Pro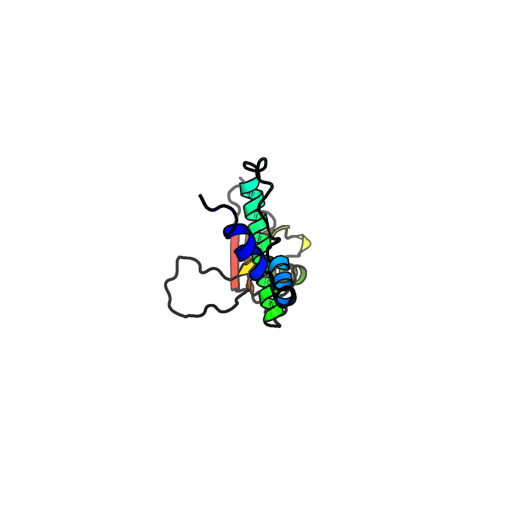tein AF-K9D399-F1 (afdb_monomer_lite)

Foldseek 3Di:
DDPPVVVVVVVVVVDVPCPVPVVVVVVPPPPDDDDDDPPPPVCVVVVVVVVQVVQQVVLVVVCVVVVFDFDDPVLLLVLVCVVVVHDSVQKDWPDWGKHFPDPPPPDPDDDDDPDRFIWIWTWIDGDQKIKTWIAGGRPRDTPDIDIDGNPVPD

Sequence (154 aa):
MEMNDVKAKLANVFGAAHLKKIAAVAALCATVTAGGAYMHMQQAEAHNAAKAQARAEAVRAEASQRGVVLIDETQVRAIAAETIGKSESELSYWEIKLKSRDRDKHRSDRTQDGAFNPVYKVECHAGNMEYELRIDAVTGQVLSSKSEVDDDVF

pLDDT: mean 71.71, std 19.59, range [34.38, 94.12]

Structure (mmCIF, N/CA/C/O backbone):
data_AF-K9D399-F1
#
_entry.id   AF-K9D399-F1
#
loop_
_atom_site.group_PDB
_atom_site.id
_atom_site.type_symbol
_atom_site.label_atom_id
_atom_site.label_alt_id
_atom_site.label_comp_id
_atom_site.label_asym_id
_atom_site.label_entity_id
_atom_site.label_seq_id
_atom_site.pdbx_PDB_ins_code
_atom_site.Cartn_x
_atom_site.Cartn_y
_atom_site.Cartn_z
_atom_site.occupancy
_atom_site.B_iso_or_equiv
_atom_site.auth_seq_id
_atom_site.auth_comp_id
_atom_site.auth_asym_id
_atom_site.auth_atom_id
_atom_site.pdbx_PDB_model_num
ATOM 1 N N . MET A 1 1 ? 63.109 17.490 -24.074 1.00 46.94 1 MET A N 1
ATOM 2 C CA . MET A 1 1 ? 62.974 16.186 -24.748 1.00 46.94 1 MET A CA 1
ATOM 3 C C . MET A 1 1 ? 61.486 15.956 -24.970 1.00 46.94 1 MET A C 1
ATOM 5 O O . MET A 1 1 ? 60.741 16.034 -24.007 1.00 46.94 1 MET A O 1
ATOM 9 N N . GLU A 1 2 ? 61.092 15.855 -26.240 1.00 54.31 2 GLU A N 1
ATOM 10 C CA . GLU A 1 2 ? 59.813 15.351 -26.778 1.00 54.31 2 GLU A CA 1
ATOM 11 C C . GLU A 1 2 ? 58.484 15.846 -26.180 1.00 54.31 2 GLU A C 1
ATOM 13 O O . GLU A 1 2 ? 57.832 15.172 -25.391 1.00 54.31 2 GLU A O 1
ATOM 18 N N . MET A 1 3 ? 58.020 17.006 -26.662 1.00 44.91 3 MET A N 1
ATOM 19 C CA . MET A 1 3 ? 56.669 17.528 -26.388 1.00 44.91 3 MET A CA 1
ATOM 20 C C . MET A 1 3 ? 55.847 17.792 -27.667 1.00 44.91 3 MET A C 1
ATOM 22 O O . MET A 1 3 ? 54.775 18.392 -27.598 1.00 44.91 3 MET A O 1
ATOM 26 N N . ASN A 1 4 ? 56.329 17.322 -28.829 1.00 50.78 4 ASN A N 1
ATOM 27 C CA . ASN A 1 4 ? 55.670 17.520 -30.128 1.00 50.78 4 ASN A CA 1
ATOM 28 C C . ASN A 1 4 ? 54.973 16.262 -30.688 1.00 50.78 4 ASN A C 1
ATOM 30 O O . ASN A 1 4 ? 54.026 16.413 -31.454 1.00 50.78 4 ASN A O 1
ATOM 34 N N . ASP A 1 5 ? 55.323 15.049 -30.247 1.00 55.47 5 ASP A N 1
AT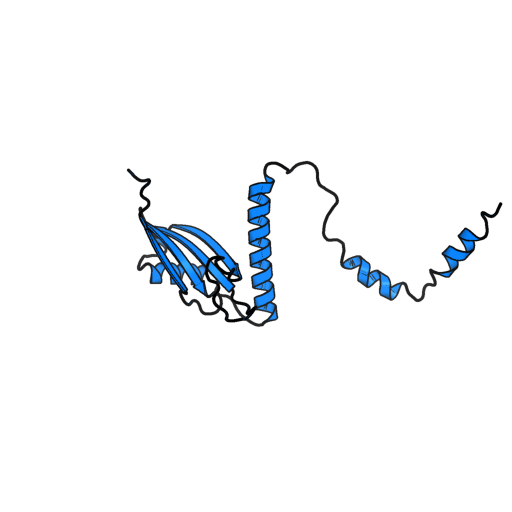OM 35 C CA . ASP A 1 5 ? 54.690 13.810 -30.740 1.00 55.47 5 ASP A CA 1
ATOM 36 C C . ASP A 1 5 ? 53.363 13.455 -30.042 1.00 55.47 5 ASP A C 1
ATOM 38 O O . ASP A 1 5 ? 52.478 12.819 -30.621 1.00 55.47 5 ASP A O 1
ATOM 42 N N . VAL A 1 6 ? 53.155 13.922 -28.806 1.00 55.66 6 VAL A N 1
ATOM 43 C CA . VAL A 1 6 ? 51.938 13.602 -28.032 1.00 55.66 6 VAL A CA 1
ATOM 44 C C . VAL A 1 6 ? 50.709 14.345 -28.572 1.00 55.66 6 VAL A C 1
ATOM 46 O O . VAL A 1 6 ? 49.611 13.787 -28.614 1.00 55.66 6 VAL A O 1
ATOM 49 N N . LYS A 1 7 ? 50.882 15.583 -29.060 1.00 46.84 7 LYS A N 1
ATOM 50 C CA . LYS A 1 7 ? 49.784 16.359 -29.664 1.00 46.84 7 LYS A CA 1
ATOM 51 C C . LYS A 1 7 ? 49.319 15.767 -30.998 1.00 46.84 7 LYS A C 1
ATOM 53 O O . LYS A 1 7 ? 48.128 15.817 -31.294 1.00 46.84 7 LYS A O 1
ATOM 58 N N . ALA A 1 8 ? 50.225 15.154 -31.763 1.00 51.72 8 ALA A N 1
ATOM 59 C CA . ALA A 1 8 ? 49.897 14.536 -33.046 1.00 51.72 8 ALA A CA 1
ATOM 60 C C . ALA A 1 8 ? 49.128 13.210 -32.886 1.00 51.72 8 ALA A C 1
ATOM 62 O O . ALA A 1 8 ? 48.211 12.934 -33.660 1.00 51.72 8 ALA A O 1
ATOM 63 N N . LYS A 1 9 ? 49.424 12.412 -31.847 1.00 47.56 9 LYS A N 1
ATOM 64 C CA . LYS A 1 9 ? 48.718 11.138 -31.607 1.00 47.56 9 LYS A CA 1
ATOM 65 C C . LYS A 1 9 ? 47.295 11.291 -31.068 1.00 47.56 9 LYS A C 1
ATOM 67 O O . LYS A 1 9 ? 46.463 10.432 -31.344 1.00 47.56 9 LYS A O 1
ATOM 72 N N . LEU A 1 10 ? 46.983 12.378 -30.360 1.00 46.75 10 LEU A N 1
ATOM 73 C CA . LEU A 1 10 ? 45.620 12.627 -29.870 1.00 46.75 10 LEU A CA 1
ATOM 74 C C . LEU A 1 10 ? 44.675 13.144 -30.965 1.00 46.75 10 LEU A C 1
ATOM 76 O O . LEU A 1 10 ? 43.484 12.847 -30.926 1.00 46.75 10 LEU A O 1
ATOM 80 N N . ALA A 1 11 ? 45.190 13.846 -31.979 1.00 49.50 11 ALA A N 1
ATOM 81 C CA . ALA A 1 11 ? 44.375 14.339 -33.091 1.00 49.50 11 ALA A CA 1
ATOM 82 C C . ALA A 1 11 ? 43.896 13.221 -34.041 1.00 49.50 11 ALA A C 1
ATOM 84 O O . ALA A 1 11 ? 42.865 13.371 -34.691 1.00 49.50 11 ALA A O 1
ATOM 85 N N . ASN A 1 12 ? 44.596 12.080 -34.091 1.00 49.31 12 ASN A N 1
ATOM 86 C CA . ASN A 1 12 ? 44.307 11.001 -35.045 1.00 49.31 12 ASN A CA 1
ATOM 87 C C . ASN A 1 12 ? 43.301 9.940 -34.543 1.00 49.31 12 ASN A C 1
ATOM 89 O O . ASN A 1 12 ? 42.952 9.026 -35.284 1.00 49.31 12 ASN A O 1
ATOM 93 N N . VAL A 1 13 ? 42.820 10.041 -33.297 1.00 48.97 13 VAL A N 1
ATOM 94 C CA . VAL A 1 13 ? 41.780 9.141 -32.746 1.00 48.97 13 VAL A CA 1
ATOM 95 C C . VAL A 1 13 ? 40.377 9.764 -32.833 1.00 48.97 13 VAL A C 1
ATOM 97 O O . VAL A 1 13 ? 39.377 9.050 -32.813 1.00 48.97 13 VAL A O 1
ATOM 100 N N . PHE A 1 14 ? 40.273 11.080 -33.043 1.00 43.50 14 PHE A N 1
ATOM 101 C CA . PHE A 1 14 ? 38.999 11.794 -33.200 1.00 43.50 14 PHE A CA 1
ATOM 102 C C . PHE A 1 14 ? 38.586 11.964 -34.671 1.00 43.50 14 PHE A C 1
ATOM 104 O O . PHE A 1 14 ? 38.094 13.012 -35.088 1.00 43.50 14 PHE A O 1
ATOM 111 N N . GLY A 1 15 ? 38.760 10.910 -35.472 1.00 46.84 15 GLY A N 1
ATOM 112 C CA . GLY A 1 15 ? 38.202 10.847 -36.820 1.00 46.84 15 GLY A CA 1
ATOM 113 C C . GLY A 1 15 ? 36.675 10.970 -36.779 1.00 46.84 15 GLY A C 1
ATOM 114 O O . GLY A 1 15 ? 35.991 10.178 -36.125 1.00 46.84 15 GLY A O 1
ATOM 115 N N . ALA A 1 16 ? 36.136 11.952 -37.506 1.00 49.56 16 ALA A N 1
ATOM 116 C CA . ALA A 1 16 ? 34.729 12.372 -37.539 1.00 49.56 16 ALA A CA 1
ATOM 117 C C . ALA A 1 16 ? 33.703 11.299 -37.993 1.00 49.56 16 ALA A C 1
ATOM 119 O O . ALA A 1 16 ? 32.530 11.606 -38.199 1.00 49.56 16 ALA A O 1
ATOM 120 N N . ALA A 1 17 ? 34.107 10.033 -38.124 1.00 54.03 17 ALA A N 1
ATOM 121 C CA . ALA A 1 17 ? 33.248 8.917 -38.510 1.00 54.03 17 ALA A CA 1
ATOM 122 C C . ALA A 1 17 ? 32.623 8.158 -37.318 1.00 54.03 17 ALA A C 1
ATOM 124 O O . ALA A 1 17 ? 31.618 7.474 -37.504 1.00 54.03 17 ALA A O 1
ATOM 125 N N . HIS A 1 18 ? 33.141 8.303 -36.088 1.00 49.94 18 HIS A N 1
ATOM 126 C CA . HIS A 1 18 ? 32.594 7.605 -34.906 1.00 49.94 18 HIS A CA 1
ATOM 127 C C . HIS A 1 18 ? 31.749 8.480 -33.962 1.00 49.94 18 HIS A C 1
ATOM 129 O O . HIS A 1 18 ? 31.112 7.956 -33.046 1.00 49.94 18 HIS A O 1
ATOM 135 N N . LEU A 1 19 ? 31.636 9.788 -34.227 1.00 44.97 19 LEU A N 1
ATOM 136 C CA . LEU A 1 19 ? 30.890 10.727 -33.376 1.00 44.97 19 LEU A CA 1
ATOM 137 C C . LEU A 1 19 ? 29.377 10.436 -33.309 1.00 44.97 19 LEU A C 1
ATOM 139 O O . LEU A 1 19 ? 28.730 10.761 -32.316 1.00 44.97 19 LEU A O 1
ATOM 143 N N . LYS A 1 20 ? 28.804 9.761 -34.318 1.00 43.09 20 LYS A N 1
ATOM 144 C CA . LYS A 1 20 ? 27.373 9.401 -34.324 1.00 43.09 20 LYS A CA 1
ATOM 145 C C . LYS A 1 20 ? 27.016 8.303 -33.316 1.00 43.09 20 LYS A C 1
ATOM 147 O O . LYS A 1 20 ? 25.854 8.199 -32.944 1.00 43.09 20 LYS A O 1
ATOM 152 N N . LYS A 1 21 ? 27.984 7.495 -32.859 1.00 45.22 21 LYS A N 1
ATOM 153 C CA . LYS A 1 21 ? 27.726 6.402 -31.900 1.00 45.22 21 LYS A CA 1
ATOM 154 C C . LYS A 1 21 ? 28.013 6.776 -30.441 1.00 45.22 21 LYS A C 1
ATOM 156 O O . LYS A 1 21 ? 27.518 6.096 -29.554 1.00 45.22 21 LYS A O 1
ATOM 161 N N . ILE A 1 22 ? 28.753 7.858 -30.178 1.00 45.72 22 ILE A N 1
ATOM 162 C CA . ILE A 1 22 ? 29.126 8.267 -28.807 1.00 45.72 22 ILE A CA 1
ATOM 163 C C . ILE A 1 22 ? 28.142 9.306 -28.236 1.00 45.72 22 ILE A C 1
ATOM 165 O O . ILE A 1 22 ? 27.899 9.328 -27.032 1.00 45.72 22 ILE A O 1
ATOM 169 N N . ALA A 1 23 ? 27.466 10.085 -29.090 1.00 42.00 23 ALA A N 1
ATOM 170 C CA . ALA A 1 23 ? 26.388 10.980 -28.654 1.00 42.00 23 ALA A CA 1
ATOM 171 C C . ALA A 1 23 ? 25.163 10.229 -28.085 1.00 42.00 23 ALA A C 1
ATOM 173 O O . ALA A 1 23 ? 24.446 10.773 -27.252 1.00 42.00 23 ALA A O 1
ATOM 174 N N . ALA A 1 24 ? 24.953 8.964 -28.469 1.00 43.78 24 ALA A N 1
ATOM 175 C CA . ALA A 1 24 ? 23.865 8.142 -27.936 1.00 43.78 24 ALA A CA 1
ATOM 176 C C . ALA A 1 24 ? 24.144 7.587 -26.522 1.00 43.78 24 ALA A C 1
ATOM 178 O O . ALA A 1 24 ? 23.210 7.187 -25.836 1.00 43.78 24 ALA A O 1
ATOM 179 N N . VAL A 1 25 ? 25.404 7.578 -26.065 1.00 44.44 25 VAL A N 1
ATOM 180 C CA . VAL A 1 25 ? 25.781 7.032 -24.745 1.00 44.44 25 VAL A CA 1
ATOM 181 C C . VAL A 1 25 ? 25.871 8.131 -23.678 1.00 44.44 25 VAL A C 1
ATOM 183 O O . VAL A 1 25 ? 25.585 7.881 -22.512 1.00 44.44 25 VAL A O 1
ATOM 186 N N . ALA A 1 26 ? 26.168 9.377 -24.061 1.00 46.00 26 ALA A N 1
ATOM 187 C CA . ALA A 1 26 ? 26.228 10.504 -23.122 1.00 46.00 26 ALA A CA 1
ATOM 188 C C . ALA A 1 26 ? 24.846 11.010 -22.652 1.00 46.00 26 ALA A C 1
ATOM 190 O O . ALA A 1 26 ? 24.761 11.686 -21.631 1.00 46.00 26 ALA A O 1
ATOM 191 N N . ALA A 1 27 ? 23.759 10.652 -23.344 1.00 45.03 27 ALA A N 1
ATOM 192 C CA . ALA A 1 27 ? 22.395 11.002 -22.936 1.00 45.03 27 ALA A CA 1
ATOM 193 C C . ALA A 1 27 ? 21.823 10.095 -21.824 1.00 45.03 27 ALA A C 1
ATOM 195 O O . ALA A 1 27 ? 20.746 10.379 -21.309 1.00 45.03 27 ALA A O 1
ATOM 196 N N . LEU A 1 28 ? 22.528 9.024 -21.434 1.00 47.12 28 LEU A N 1
ATOM 197 C CA . LEU A 1 28 ? 22.043 8.040 -20.455 1.00 47.12 28 LEU A CA 1
ATOM 198 C C . LEU A 1 28 ? 22.684 8.149 -19.058 1.00 47.12 28 LEU A C 1
ATOM 200 O O . LEU A 1 28 ? 22.274 7.426 -18.158 1.00 47.12 28 LEU A O 1
ATOM 204 N N . CYS A 1 29 ? 23.618 9.082 -18.832 1.00 43.22 29 CYS A N 1
ATOM 205 C CA . CYS A 1 29 ? 24.288 9.273 -17.533 1.00 43.22 29 CYS A CA 1
ATOM 206 C C . CYS A 1 29 ? 24.166 10.707 -16.986 1.00 43.22 29 CYS A C 1
ATOM 208 O O . CYS A 1 29 ? 25.089 11.217 -16.359 1.00 43.22 29 CYS A O 1
ATOM 210 N N . ALA A 1 30 ? 23.028 11.368 -17.209 1.00 41.56 30 ALA A N 1
ATOM 211 C CA . ALA A 1 30 ? 22.651 12.591 -16.490 1.00 41.56 30 ALA A CA 1
ATOM 212 C C . ALA A 1 30 ? 21.686 12.295 -15.327 1.00 41.56 30 ALA A C 1
ATOM 214 O O . ALA A 1 30 ? 20.853 13.121 -14.963 1.00 41.56 30 ALA A O 1
ATOM 215 N N . THR A 1 31 ? 21.796 11.110 -14.726 1.00 48.88 31 THR A N 1
ATOM 216 C CA . THR A 1 31 ? 21.241 10.838 -13.403 1.00 48.88 31 THR A CA 1
ATOM 217 C C . THR A 1 31 ? 22.341 11.000 -12.357 1.00 48.88 31 THR A C 1
ATOM 219 O O . THR A 1 31 ? 23.175 10.117 -12.186 1.00 48.88 31 THR A O 1
ATOM 222 N N . VAL A 1 32 ? 22.228 12.102 -11.609 1.00 57.66 32 VAL A N 1
ATOM 223 C CA . VAL A 1 32 ? 22.654 12.259 -10.208 1.00 57.66 32 VAL A CA 1
ATOM 224 C C . VAL A 1 32 ? 24.152 12.526 -9.967 1.00 57.66 32 VAL A C 1
ATOM 226 O O . VAL A 1 32 ? 25.036 11.961 -10.598 1.00 57.66 32 VAL A O 1
ATOM 229 N N . THR A 1 33 ? 24.408 13.328 -8.924 1.00 49.50 33 THR A N 1
ATOM 230 C CA . THR A 1 33 ? 25.669 13.484 -8.161 1.00 49.50 33 THR A CA 1
ATOM 231 C C . THR A 1 33 ? 26.537 14.724 -8.430 1.00 49.50 33 THR A C 1
ATOM 233 O O . THR A 1 33 ? 27.738 14.616 -8.641 1.00 49.50 33 THR A O 1
ATOM 236 N N . ALA A 1 34 ? 25.973 15.928 -8.297 1.00 44.88 34 ALA A N 1
ATOM 237 C CA . ALA A 1 34 ? 26.747 17.097 -7.847 1.00 44.88 34 ALA A CA 1
ATOM 238 C C . ALA A 1 34 ? 25.824 18.132 -7.178 1.00 44.88 34 ALA A C 1
ATOM 240 O O . ALA A 1 34 ? 25.355 19.073 -7.806 1.00 44.88 34 ALA A O 1
ATOM 241 N N . GLY A 1 35 ? 25.519 17.921 -5.898 1.00 34.38 35 GLY A N 1
ATOM 242 C CA . GLY A 1 35 ? 24.697 18.838 -5.099 1.00 34.38 35 GLY A CA 1
ATOM 243 C C . GLY A 1 35 ? 24.470 18.347 -3.668 1.00 34.38 35 GLY A C 1
ATOM 244 O O . GLY A 1 35 ? 23.379 18.489 -3.131 1.00 34.38 35 GLY A O 1
ATOM 245 N N . GLY A 1 36 ? 25.462 17.683 -3.069 1.00 42.03 36 GLY A N 1
ATOM 246 C CA . GLY A 1 36 ? 25.408 17.232 -1.679 1.00 42.03 36 GLY A CA 1
ATOM 247 C C . GLY A 1 36 ? 26.078 18.248 -0.760 1.00 42.03 36 GLY A C 1
ATOM 248 O O . GLY A 1 36 ? 27.287 18.417 -0.860 1.00 42.03 36 GLY A O 1
ATOM 249 N N . ALA A 1 37 ? 25.310 18.897 0.125 1.00 45.75 37 ALA A N 1
ATOM 250 C CA . ALA A 1 37 ? 25.854 19.520 1.342 1.00 45.75 37 ALA A CA 1
ATOM 251 C C . ALA A 1 37 ? 24.831 19.862 2.450 1.00 45.75 37 ALA A C 1
ATOM 253 O O . ALA A 1 37 ? 25.276 20.175 3.547 1.00 45.75 37 ALA A O 1
ATOM 254 N N . TYR A 1 38 ? 23.502 19.811 2.250 1.00 44.25 38 TYR A N 1
ATOM 255 C CA . TYR A 1 38 ? 22.584 20.371 3.268 1.00 44.25 38 TYR A CA 1
ATOM 256 C C . TYR A 1 38 ? 21.320 19.576 3.593 1.00 44.25 38 TYR A C 1
ATOM 258 O O . TYR A 1 38 ? 20.281 20.159 3.864 1.00 44.25 38 TYR A O 1
ATOM 266 N N . MET A 1 39 ? 21.363 18.245 3.584 1.00 45.28 39 MET A N 1
ATOM 267 C CA . MET A 1 39 ? 20.163 17.473 3.943 1.00 45.28 39 MET A CA 1
ATOM 268 C C . MET A 1 39 ? 20.442 16.317 4.904 1.00 45.28 39 MET A C 1
ATOM 270 O O . MET A 1 39 ? 19.619 15.430 5.032 1.00 45.28 39 MET A O 1
ATOM 274 N N . HIS A 1 40 ? 21.560 16.298 5.631 1.00 53.84 40 HIS A N 1
ATOM 275 C CA . HIS A 1 40 ? 21.993 15.081 6.335 1.00 53.84 40 HIS A CA 1
ATOM 276 C C . HIS A 1 40 ? 21.211 14.718 7.622 1.00 53.84 40 HIS A C 1
ATOM 278 O O . HIS A 1 40 ? 21.492 13.683 8.221 1.00 53.84 40 HIS A O 1
ATOM 284 N N . MET A 1 41 ? 20.210 15.508 8.035 1.00 46.41 41 M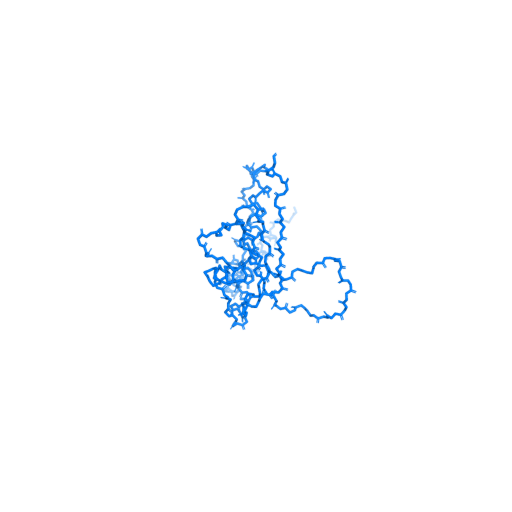ET A N 1
ATOM 285 C CA . MET A 1 41 ? 19.425 15.244 9.258 1.00 46.41 41 MET A CA 1
ATOM 286 C C . MET A 1 41 ? 17.906 15.121 9.025 1.00 46.41 41 MET A C 1
ATOM 288 O O . MET A 1 41 ? 17.215 14.548 9.856 1.00 46.41 41 MET A O 1
ATOM 292 N N . GLN A 1 42 ? 17.399 15.547 7.859 1.00 50.75 42 GLN A N 1
ATOM 293 C CA . GLN A 1 42 ? 16.008 15.308 7.416 1.00 50.75 42 GLN A CA 1
ATOM 294 C C . GLN A 1 42 ? 15.908 14.136 6.415 1.00 50.75 42 GLN A C 1
ATOM 296 O O . GLN A 1 42 ? 14.832 13.647 6.075 1.00 50.75 42 GLN A O 1
ATOM 301 N N . GLN A 1 43 ? 17.070 13.656 5.962 1.00 52.41 43 GLN A N 1
ATOM 302 C CA . GLN A 1 43 ? 17.238 12.595 4.981 1.00 52.41 43 GLN A CA 1
ATOM 303 C C . GLN A 1 43 ? 16.881 11.200 5.479 1.00 52.41 43 GLN A C 1
ATOM 305 O O . GLN A 1 43 ? 16.610 10.354 4.648 1.00 52.41 43 GLN A O 1
ATOM 310 N N . ALA A 1 44 ? 16.854 10.910 6.779 1.00 52.66 44 ALA A N 1
ATOM 311 C CA . ALA A 1 44 ? 16.476 9.564 7.222 1.00 52.66 44 ALA A CA 1
ATOM 312 C C . ALA A 1 44 ? 15.016 9.246 6.848 1.00 52.66 44 ALA A C 1
ATOM 314 O O . ALA A 1 44 ? 14.735 8.201 6.267 1.00 52.66 44 ALA A O 1
ATOM 315 N N . GLU A 1 45 ? 14.102 10.183 7.095 1.00 53.88 45 GLU A N 1
ATOM 316 C CA . GLU A 1 45 ? 12.688 10.030 6.754 1.00 53.88 45 GLU A CA 1
ATOM 317 C C . GLU A 1 45 ? 12.437 10.278 5.264 1.00 53.88 45 GLU A C 1
ATOM 319 O O . GLU A 1 45 ? 11.814 9.452 4.599 1.00 53.88 45 GLU A O 1
ATOM 324 N N . ALA A 1 46 ? 13.022 11.345 4.702 1.00 57.56 46 ALA A N 1
ATOM 325 C CA . ALA A 1 46 ? 12.875 11.661 3.284 1.00 57.56 46 ALA A CA 1
ATOM 326 C C . ALA A 1 46 ? 13.517 10.604 2.366 1.00 57.56 46 ALA A C 1
ATOM 328 O O . ALA A 1 46 ? 12.940 10.280 1.334 1.00 57.56 46 ALA A O 1
ATOM 329 N N . HIS A 1 47 ? 14.657 10.000 2.730 1.00 55.12 47 HIS A N 1
ATOM 330 C CA . HIS A 1 47 ? 15.225 8.877 1.968 1.00 55.12 47 HIS A CA 1
ATOM 331 C C . HIS A 1 47 ? 14.397 7.616 2.130 1.00 55.12 47 HIS A C 1
ATOM 333 O O . HIS A 1 47 ? 14.272 6.868 1.167 1.00 55.12 47 HIS A O 1
ATOM 339 N N . ASN A 1 48 ? 13.830 7.352 3.309 1.00 62.19 48 ASN A N 1
ATOM 340 C CA . ASN A 1 48 ? 12.960 6.193 3.491 1.00 62.19 48 ASN A CA 1
ATOM 341 C C . ASN A 1 48 ? 11.675 6.335 2.664 1.00 62.19 48 ASN A C 1
ATOM 343 O O . ASN A 1 48 ? 11.294 5.388 1.973 1.00 62.19 48 ASN A O 1
ATOM 347 N N . ALA A 1 49 ? 11.060 7.520 2.665 1.00 66.75 49 ALA A N 1
ATOM 348 C CA . ALA A 1 49 ? 9.900 7.844 1.843 1.00 66.75 49 ALA A CA 1
ATOM 349 C C . ALA A 1 49 ? 10.236 7.808 0.343 1.00 66.75 49 ALA A C 1
ATOM 351 O O . ALA A 1 49 ? 9.568 7.101 -0.409 1.00 66.75 49 ALA A O 1
ATOM 352 N N . ALA A 1 50 ? 11.320 8.460 -0.089 1.00 72.12 50 ALA A N 1
ATOM 353 C CA . ALA A 1 50 ? 11.764 8.449 -1.485 1.00 72.12 50 ALA A CA 1
ATOM 354 C C . ALA A 1 50 ? 12.137 7.037 -1.962 1.00 72.12 50 ALA A C 1
ATOM 356 O O . ALA A 1 50 ? 11.818 6.643 -3.079 1.00 72.12 50 ALA A O 1
ATOM 357 N N . LYS A 1 51 ? 12.758 6.220 -1.106 1.00 73.06 51 LYS A N 1
ATOM 358 C CA . LYS A 1 51 ? 13.063 4.814 -1.403 1.00 73.06 51 LYS A CA 1
ATOM 359 C C . LYS A 1 51 ? 11.800 3.964 -1.496 1.00 73.06 51 LYS A C 1
ATOM 361 O O . LYS A 1 51 ? 11.746 3.061 -2.329 1.00 73.06 51 LYS A O 1
ATOM 366 N N . ALA A 1 52 ? 10.799 4.212 -0.652 1.00 73.06 52 ALA A N 1
ATOM 367 C CA . ALA A 1 52 ? 9.509 3.535 -0.738 1.00 73.06 52 ALA A CA 1
ATOM 368 C C . ALA A 1 52 ? 8.774 3.907 -2.035 1.00 73.06 52 ALA A C 1
ATOM 370 O O . ALA A 1 52 ? 8.270 3.013 -2.712 1.00 73.06 52 ALA A O 1
ATOM 371 N N . GLN A 1 53 ? 8.792 5.187 -2.414 1.00 75.75 53 GLN A N 1
ATOM 372 C CA . GLN A 1 53 ? 8.242 5.674 -3.681 1.00 75.75 53 GLN A CA 1
ATOM 373 C C . GLN A 1 53 ? 8.956 5.042 -4.878 1.00 75.75 53 GLN A C 1
ATOM 375 O O . GLN A 1 53 ? 8.305 4.379 -5.678 1.00 75.75 53 GLN A O 1
ATOM 380 N N . ALA A 1 54 ? 10.288 5.109 -4.926 1.00 80.31 54 ALA A N 1
ATOM 381 C CA . ALA A 1 54 ? 11.078 4.524 -6.008 1.00 80.31 54 ALA A CA 1
ATOM 382 C C . ALA A 1 54 ? 10.843 3.010 -6.159 1.00 80.31 54 ALA A C 1
ATOM 384 O O . ALA A 1 54 ? 10.800 2.486 -7.271 1.00 80.31 54 ALA A O 1
ATOM 385 N N . ARG A 1 55 ? 10.652 2.284 -5.048 1.00 79.12 55 ARG A N 1
ATOM 386 C CA . ARG A 1 55 ? 10.280 0.860 -5.085 1.00 79.12 55 ARG A CA 1
ATOM 387 C C . ARG A 1 55 ? 8.881 0.647 -5.653 1.00 79.12 55 ARG A C 1
ATOM 389 O O . ARG A 1 55 ? 8.714 -0.228 -6.495 1.00 79.12 55 ARG A O 1
ATOM 396 N N . ALA A 1 56 ? 7.894 1.422 -5.213 1.00 80.38 56 ALA A N 1
ATOM 397 C CA . ALA A 1 56 ? 6.532 1.326 -5.733 1.00 80.38 56 ALA A CA 1
ATOM 398 C C . ALA A 1 56 ? 6.476 1.661 -7.234 1.00 80.38 56 ALA A C 1
ATOM 400 O O . ALA A 1 56 ? 5.789 0.981 -7.995 1.00 80.38 56 ALA A O 1
ATOM 401 N N . GLU A 1 57 ? 7.234 2.662 -7.680 1.00 85.38 57 GLU A N 1
ATOM 402 C CA . GLU A 1 57 ? 7.371 3.015 -9.095 1.00 85.38 57 GLU A CA 1
ATOM 403 C C . GLU A 1 57 ? 8.044 1.904 -9.900 1.00 85.38 57 GLU A C 1
ATOM 405 O O . GLU A 1 57 ? 7.547 1.551 -10.966 1.00 85.38 57 GLU A O 1
ATOM 410 N N . ALA A 1 58 ? 9.108 1.286 -9.379 1.00 84.62 58 ALA A N 1
ATOM 411 C CA . ALA A 1 58 ? 9.740 0.136 -10.025 1.00 84.62 58 ALA A CA 1
ATOM 412 C C . ALA A 1 58 ? 8.764 -1.042 -10.182 1.00 84.62 58 ALA A C 1
ATOM 414 O O . ALA A 1 58 ? 8.705 -1.651 -11.248 1.00 84.62 58 ALA A O 1
ATOM 415 N N . VAL A 1 59 ? 7.943 -1.319 -9.162 1.00 84.88 59 VAL A N 1
ATOM 416 C CA . VAL A 1 59 ? 6.892 -2.348 -9.228 1.00 84.88 59 VAL A CA 1
ATOM 417 C C . VAL A 1 59 ? 5.856 -2.012 -10.301 1.00 84.88 59 VAL A C 1
ATOM 419 O O . VAL A 1 59 ? 5.506 -2.872 -11.104 1.00 84.88 59 VAL A O 1
ATOM 422 N N . ARG A 1 60 ? 5.386 -0.762 -10.364 1.00 84.56 60 ARG A N 1
ATOM 423 C CA . ARG A 1 60 ? 4.431 -0.308 -11.393 1.00 84.56 60 ARG A CA 1
ATOM 424 C C . ARG A 1 60 ? 5.020 -0.359 -12.803 1.00 84.56 60 ARG A C 1
ATOM 426 O O . ARG A 1 60 ? 4.325 -0.743 -13.746 1.00 84.56 60 ARG A O 1
ATOM 433 N N . ALA A 1 61 ? 6.293 -0.004 -12.951 1.00 83.81 61 ALA A N 1
ATOM 434 C CA . ALA A 1 61 ? 7.010 -0.086 -14.216 1.00 83.81 61 ALA A CA 1
ATOM 435 C C . ALA A 1 61 ? 7.196 -1.545 -14.656 1.00 83.81 61 ALA A C 1
ATOM 437 O O . ALA A 1 61 ? 7.051 -1.852 -15.837 1.00 83.81 61 ALA A O 1
ATOM 438 N N . GLU A 1 62 ? 7.486 -2.457 -13.727 1.00 83.94 62 GLU A N 1
ATOM 439 C CA . GLU A 1 62 ? 7.581 -3.887 -14.017 1.00 83.94 62 GLU A CA 1
ATOM 440 C C . GLU A 1 62 ? 6.215 -4.492 -14.377 1.00 83.94 62 GLU A C 1
ATOM 442 O O . GLU A 1 62 ? 6.124 -5.236 -15.352 1.00 83.94 62 GLU A O 1
ATOM 447 N N . ALA A 1 63 ? 5.140 -4.115 -13.674 1.00 87.00 63 ALA A N 1
ATOM 448 C CA . ALA A 1 63 ? 3.775 -4.518 -14.023 1.00 87.00 63 ALA A CA 1
ATOM 449 C C . ALA A 1 63 ? 3.427 -4.101 -15.458 1.00 87.00 63 ALA A C 1
ATOM 451 O O . ALA A 1 63 ? 3.026 -4.933 -16.269 1.00 87.00 63 ALA A O 1
ATOM 452 N N . SER A 1 64 ? 3.690 -2.833 -15.792 1.00 85.69 64 SER A N 1
ATOM 453 C CA . SER A 1 64 ? 3.473 -2.281 -17.133 1.00 85.69 64 SER A CA 1
ATOM 454 C C . SER A 1 64 ? 4.277 -3.025 -18.204 1.00 85.69 64 SER A C 1
ATOM 456 O O . SER A 1 64 ? 3.736 -3.360 -19.253 1.00 85.69 64 SER A O 1
ATOM 458 N N . GLN A 1 65 ? 5.549 -3.346 -17.934 1.00 86.94 65 GLN A N 1
ATOM 459 C CA . GLN A 1 65 ? 6.393 -4.131 -18.847 1.00 86.94 65 GLN A CA 1
ATOM 460 C C . GLN A 1 65 ? 5.860 -5.550 -19.074 1.00 86.94 65 GLN A C 1
ATOM 462 O O . GLN A 1 65 ? 5.993 -6.092 -20.169 1.00 86.94 65 GLN A O 1
ATOM 467 N N . ARG A 1 66 ? 5.252 -6.149 -18.048 1.00 86.94 66 ARG A N 1
ATOM 468 C CA . ARG A 1 66 ? 4.642 -7.483 -18.108 1.00 86.94 66 ARG A CA 1
ATOM 469 C C . ARG A 1 66 ? 3.201 -7.464 -18.640 1.00 86.94 66 ARG A C 1
ATOM 471 O O . ARG A 1 66 ? 2.603 -8.529 -18.753 1.00 86.94 66 ARG A O 1
ATOM 478 N N . GLY A 1 67 ? 2.638 -6.291 -18.953 1.00 88.94 67 GLY A N 1
ATOM 479 C CA . GLY A 1 67 ? 1.240 -6.144 -19.379 1.00 88.94 67 GLY A CA 1
ATOM 480 C C . GLY A 1 67 ? 0.221 -6.427 -18.270 1.00 88.94 67 GLY A C 1
ATOM 481 O O . GLY A 1 67 ? -0.926 -6.759 -18.556 1.00 88.94 67 GLY A O 1
ATOM 482 N N . VAL A 1 68 ? 0.638 -6.328 -17.008 1.00 88.25 68 VAL A N 1
ATOM 483 C CA . VAL A 1 68 ? -0.204 -6.552 -15.833 1.00 88.25 68 VAL A CA 1
ATOM 484 C C . VAL A 1 68 ? -0.741 -5.211 -15.348 1.00 88.25 68 VAL A C 1
ATOM 486 O O . VAL A 1 68 ? 0.027 -4.295 -15.053 1.00 88.25 68 VAL A O 1
ATOM 489 N N . VAL A 1 69 ? -2.064 -5.098 -15.243 1.00 90.31 69 VAL A N 1
ATOM 490 C CA . VAL A 1 69 ? -2.720 -3.935 -14.638 1.00 90.31 69 VAL A CA 1
ATOM 491 C C . VAL A 1 69 ? -2.828 -4.178 -13.140 1.00 90.31 69 VAL A C 1
ATOM 493 O O . VAL A 1 69 ? -3.351 -5.206 -12.716 1.00 90.31 69 VAL A O 1
ATOM 496 N N . LEU A 1 70 ? -2.305 -3.247 -12.346 1.00 91.06 70 LEU A N 1
ATOM 497 C CA . LEU A 1 70 ? -2.451 -3.291 -10.896 1.00 91.06 70 LEU A CA 1
ATOM 498 C C . LEU A 1 70 ? -3.760 -2.623 -10.487 1.00 91.06 70 LEU A C 1
ATOM 500 O O . LEU A 1 70 ? -4.151 -1.622 -11.091 1.00 91.06 70 LEU A O 1
ATOM 504 N N . ILE A 1 71 ? -4.384 -3.131 -9.429 1.00 91.88 71 ILE A N 1
ATOM 505 C CA . ILE A 1 71 ? -5.491 -2.434 -8.779 1.00 91.88 71 ILE A CA 1
ATOM 506 C C . ILE A 1 71 ? -5.006 -1.072 -8.270 1.00 91.88 71 ILE A C 1
ATOM 508 O O . ILE A 1 71 ? -3.865 -0.919 -7.809 1.00 91.88 71 ILE A O 1
ATOM 512 N N . ASP A 1 72 ? -5.864 -0.070 -8.392 1.00 91.19 72 ASP A N 1
ATOM 513 C CA . ASP A 1 72 ? -5.598 1.266 -7.876 1.00 91.19 72 ASP A CA 1
ATOM 514 C C . ASP A 1 72 ? -5.983 1.382 -6.395 1.00 91.19 72 ASP A C 1
ATOM 516 O O . ASP A 1 72 ? -6.566 0.480 -5.791 1.00 91.19 72 ASP A O 1
ATOM 520 N N . GLU A 1 73 ? -5.633 2.513 -5.793 1.00 89.31 73 GLU A N 1
ATOM 521 C CA . GLU A 1 73 ? -5.849 2.751 -4.370 1.00 89.31 73 GLU A CA 1
ATOM 522 C C . GLU A 1 73 ? -7.335 2.777 -3.973 1.00 89.31 73 GLU A C 1
ATOM 524 O O . GLU A 1 73 ? -7.673 2.353 -2.872 1.00 89.31 73 GLU A O 1
ATOM 529 N N . THR A 1 74 ? -8.238 3.218 -4.850 1.00 93.12 74 THR A N 1
ATOM 530 C CA . THR A 1 74 ? -9.682 3.220 -4.577 1.00 93.12 74 THR A CA 1
ATOM 531 C C . THR A 1 74 ? -10.212 1.795 -4.481 1.00 93.12 74 THR A C 1
ATOM 533 O O . THR A 1 74 ? -10.940 1.475 -3.545 1.00 93.12 74 THR A O 1
ATOM 536 N N . GLN A 1 75 ? -9.784 0.909 -5.383 1.00 93.00 75 GLN A N 1
ATOM 537 C CA . GLN A 1 75 ? -10.123 -0.516 -5.296 1.00 93.00 75 GLN A CA 1
ATOM 538 C C . GLN A 1 75 ? -9.564 -1.154 -4.017 1.00 93.00 75 GLN A C 1
ATOM 540 O O . GLN A 1 75 ? -10.260 -1.918 -3.353 1.00 93.00 75 GLN A O 1
ATOM 545 N N . VAL A 1 76 ? -8.332 -0.806 -3.630 1.00 93.81 76 VAL A N 1
ATOM 546 C CA . VAL A 1 76 ? -7.708 -1.288 -2.385 1.00 93.81 76 VAL A CA 1
ATOM 547 C C . VAL A 1 76 ? -8.516 -0.877 -1.151 1.00 93.81 76 VAL A C 1
ATOM 549 O O . VAL A 1 76 ? -8.738 -1.706 -0.270 1.00 93.81 76 VAL A O 1
ATOM 552 N N . ARG A 1 77 ? -8.979 0.377 -1.087 1.00 93.31 77 ARG A N 1
ATOM 553 C CA . ARG A 1 77 ? -9.805 0.881 0.023 1.00 93.31 77 ARG A CA 1
ATOM 554 C C . ARG A 1 77 ? -11.173 0.199 0.080 1.00 93.31 77 ARG A C 1
ATOM 556 O O . ARG A 1 77 ? -11.591 -0.214 1.158 1.00 93.31 77 ARG A O 1
ATOM 563 N N . ALA A 1 78 ? -11.817 -0.014 -1.066 1.00 94.12 78 ALA A N 1
ATOM 564 C CA . ALA A 1 78 ? -13.081 -0.744 -1.134 1.00 94.12 78 ALA A CA 1
ATOM 565 C C . ALA A 1 78 ? -12.934 -2.190 -0.621 1.00 94.12 78 ALA A C 1
ATOM 567 O O . ALA A 1 78 ? -13.727 -2.633 0.208 1.00 94.12 78 ALA A O 1
ATOM 568 N N . ILE A 1 79 ? -11.877 -2.897 -1.041 1.00 93.75 79 ILE A N 1
ATOM 569 C CA . ILE A 1 79 ? -11.565 -4.252 -0.556 1.00 93.75 79 ILE A CA 1
ATOM 570 C C . ILE A 1 79 ? -11.295 -4.238 0.952 1.00 93.75 79 ILE A C 1
ATOM 572 O O . ILE A 1 79 ? -11.764 -5.123 1.664 1.00 93.75 79 ILE A O 1
ATOM 576 N N . ALA A 1 80 ? -10.556 -3.248 1.461 1.00 92.31 80 ALA A N 1
ATOM 577 C CA . ALA A 1 80 ? -10.266 -3.140 2.889 1.00 92.31 80 ALA A CA 1
ATOM 578 C C . ALA A 1 80 ? -11.541 -2.916 3.719 1.00 92.31 80 ALA A C 1
ATOM 580 O O . ALA A 1 80 ? -11.770 -3.648 4.680 1.00 92.31 80 ALA A O 1
ATOM 581 N N . ALA A 1 81 ? -12.403 -1.982 3.311 1.00 93.88 81 ALA A N 1
ATOM 582 C CA . ALA A 1 81 ? -13.711 -1.754 3.923 1.00 93.88 81 ALA A CA 1
ATOM 583 C C . ALA A 1 81 ? -14.591 -3.008 3.926 1.00 93.88 81 ALA A C 1
ATOM 585 O O . ALA A 1 81 ? -15.114 -3.389 4.976 1.00 93.88 81 ALA A O 1
ATOM 586 N N . GLU A 1 82 ? -14.691 -3.692 2.785 1.00 94.06 82 GLU A N 1
ATOM 587 C CA . GLU A 1 82 ? -15.443 -4.942 2.664 1.00 94.06 82 GLU A CA 1
ATOM 588 C C . GLU A 1 82 ? -14.878 -6.034 3.584 1.00 94.06 82 GLU A C 1
ATOM 590 O O . GLU A 1 82 ? -15.627 -6.684 4.312 1.00 94.06 82 GLU A O 1
ATOM 595 N N . THR A 1 83 ? -13.553 -6.191 3.613 1.00 91.94 83 THR A N 1
ATOM 596 C CA . THR A 1 83 ? -12.866 -7.217 4.414 1.00 91.94 83 THR A CA 1
ATOM 597 C C . THR A 1 83 ? -13.021 -6.980 5.912 1.00 91.94 83 THR A C 1
ATOM 599 O O . THR A 1 83 ? -13.174 -7.930 6.677 1.00 91.94 83 THR A O 1
ATOM 602 N N . ILE A 1 84 ? -12.967 -5.718 6.340 1.00 91.31 84 ILE A N 1
ATOM 603 C CA . ILE A 1 84 ? -13.132 -5.331 7.744 1.00 91.31 84 ILE A CA 1
ATOM 604 C C . ILE A 1 84 ? -14.621 -5.349 8.143 1.00 91.31 84 ILE A C 1
ATOM 606 O O . ILE A 1 84 ? -14.949 -5.478 9.322 1.00 91.31 84 ILE A O 1
ATOM 610 N N . GLY A 1 85 ? -15.537 -5.254 7.174 1.00 92.25 85 GLY A N 1
ATOM 611 C CA . GLY A 1 85 ? -16.976 -5.165 7.423 1.00 92.25 85 GLY A CA 1
ATOM 612 C C . GLY A 1 85 ? -17.398 -3.787 7.937 1.00 92.25 85 GLY A C 1
ATOM 613 O O . GLY A 1 85 ? -18.287 -3.682 8.785 1.00 92.25 85 GLY A O 1
ATOM 614 N N . LYS A 1 86 ? -16.734 -2.729 7.461 1.00 91.31 86 LYS A N 1
ATOM 615 C CA . LYS A 1 86 ? -16.955 -1.332 7.866 1.00 91.31 86 LYS A CA 1
ATOM 616 C C . LYS A 1 86 ? -17.169 -0.440 6.654 1.00 91.31 86 LYS A C 1
ATOM 618 O O . LYS A 1 86 ? -16.753 -0.777 5.551 1.00 91.31 86 LYS A O 1
ATOM 623 N N . SER A 1 87 ? -17.809 0.710 6.850 1.00 89.88 87 SER A N 1
ATOM 624 C CA . SER A 1 87 ? -17.856 1.728 5.798 1.00 89.88 87 SER A CA 1
ATOM 625 C C . SER A 1 87 ? -16.462 2.311 5.564 1.00 89.88 87 SER A C 1
ATOM 627 O O . SER A 1 87 ? -15.726 2.544 6.521 1.00 89.88 87 SER A O 1
ATOM 629 N N . GLU A 1 88 ? -16.115 2.647 4.317 1.00 86.06 88 GLU A N 1
ATOM 630 C CA . GLU A 1 88 ? -14.860 3.355 4.008 1.00 86.06 88 GLU A CA 1
ATOM 631 C C . GLU A 1 88 ? -14.710 4.663 4.800 1.00 86.06 88 GLU A C 1
ATOM 633 O O . GLU A 1 88 ? -13.594 5.082 5.078 1.00 86.06 88 GLU A O 1
ATOM 638 N N . SER A 1 89 ? -15.821 5.297 5.194 1.00 90.56 89 SER A N 1
ATOM 639 C CA . SER A 1 89 ? -15.808 6.523 6.009 1.00 90.56 89 SER A CA 1
ATOM 640 C C . SER A 1 89 ? -15.506 6.282 7.492 1.00 90.56 89 SER A C 1
ATOM 642 O O . SER A 1 89 ? -15.155 7.225 8.195 1.00 90.56 89 SER A O 1
ATOM 644 N N . GLU A 1 90 ? -15.663 5.050 7.982 1.00 89.50 90 GLU A N 1
ATOM 645 C CA . GLU A 1 90 ? -15.276 4.660 9.347 1.00 89.50 90 GLU A CA 1
ATOM 646 C C . GLU A 1 90 ? -13.793 4.276 9.436 1.00 89.50 90 GLU A C 1
ATOM 648 O O . GLU A 1 90 ? -13.258 4.152 10.538 1.00 89.50 90 GLU A O 1
ATOM 653 N N . LEU A 1 91 ? -13.139 4.074 8.288 1.00 91.12 91 LEU A N 1
ATOM 654 C CA . LEU A 1 91 ? -11.742 3.681 8.199 1.00 91.12 91 LEU A CA 1
ATOM 655 C C . LEU A 1 91 ? -10.856 4.898 7.963 1.00 91.12 91 LEU A C 1
ATOM 657 O O . LEU A 1 91 ? -11.008 5.635 6.989 1.00 91.12 91 LEU A O 1
ATOM 661 N N . SER A 1 92 ? -9.868 5.062 8.831 1.00 92.12 92 SER A N 1
ATOM 662 C CA . SER A 1 92 ? -8.799 6.031 8.639 1.00 92.12 92 SER A CA 1
ATOM 663 C C . SER A 1 92 ? -7.532 5.295 8.218 1.00 92.12 92 SER A C 1
ATOM 665 O O . SER A 1 92 ? -7.002 4.456 8.948 1.00 92.12 92 SER A O 1
ATOM 667 N N . TYR A 1 93 ? -7.078 5.573 6.997 1.00 88.44 93 TYR A N 1
ATOM 668 C CA . TYR A 1 93 ? -5.914 4.932 6.390 1.00 88.44 93 TYR A CA 1
ATOM 669 C C . TYR A 1 93 ? -4.657 5.719 6.727 1.00 88.44 93 TYR A C 1
ATOM 671 O O . TYR A 1 93 ? -4.522 6.875 6.324 1.00 88.44 93 TYR A O 1
ATOM 679 N N . TRP A 1 94 ? -3.721 5.080 7.421 1.00 87.06 94 TRP A N 1
ATOM 680 C CA . TRP A 1 94 ? -2.433 5.690 7.737 1.00 87.06 94 TRP A CA 1
ATOM 681 C C . TRP A 1 94 ? -1.337 5.244 6.768 1.00 87.06 94 TRP A C 1
ATOM 683 O O . TRP A 1 94 ? -0.420 6.015 6.481 1.00 87.06 94 TRP A O 1
ATOM 693 N N . GLU A 1 95 ? -1.455 4.043 6.189 1.00 86.94 95 GLU A N 1
ATOM 694 C CA . GLU A 1 95 ? -0.514 3.554 5.186 1.00 86.94 95 GLU A CA 1
ATOM 695 C C . GLU A 1 95 ? -1.199 2.707 4.103 1.00 86.94 95 GLU A C 1
ATOM 697 O O . GLU A 1 95 ? -1.865 1.716 4.385 1.00 86.94 95 GLU A O 1
ATOM 702 N N . ILE A 1 96 ? -0.975 3.058 2.832 1.00 90.69 96 ILE A N 1
ATOM 703 C CA . ILE A 1 96 ? -1.215 2.170 1.688 1.00 90.69 96 ILE A CA 1
ATOM 704 C C . ILE A 1 96 ? 0.071 2.132 0.863 1.00 90.69 96 ILE A C 1
ATOM 706 O O . ILE A 1 96 ? 0.422 3.099 0.186 1.00 90.69 96 ILE A O 1
ATOM 710 N N . LYS A 1 97 ? 0.817 1.024 0.927 1.00 89.69 97 LYS A N 1
ATOM 711 C CA . LYS A 1 97 ? 2.091 0.877 0.205 1.00 89.69 97 LYS A CA 1
ATOM 712 C C . LYS A 1 97 ? 2.098 -0.327 -0.716 1.00 89.69 97 LYS A C 1
ATOM 714 O O . LYS A 1 97 ? 1.991 -1.467 -0.273 1.00 89.69 97 LYS A O 1
ATOM 719 N N . LEU A 1 98 ? 2.358 -0.058 -1.991 1.00 89.44 98 LEU A N 1
ATOM 720 C CA . LEU A 1 98 ? 2.688 -1.075 -2.979 1.00 89.44 98 LEU A CA 1
ATOM 721 C C . LEU A 1 98 ? 4.140 -1.527 -2.798 1.00 89.44 98 LEU A C 1
ATOM 723 O O . LEU A 1 98 ? 5.065 -0.712 -2.841 1.00 89.44 98 LEU A O 1
ATOM 727 N N . LYS A 1 99 ? 4.348 -2.828 -2.611 1.00 85.31 99 LYS A N 1
ATOM 728 C CA . LYS A 1 99 ? 5.676 -3.435 -2.486 1.00 85.31 99 LYS A CA 1
ATOM 729 C C . LYS A 1 99 ? 5.723 -4.726 -3.298 1.00 85.31 99 LYS A C 1
ATOM 731 O O . LYS A 1 99 ? 4.715 -5.410 -3.449 1.00 85.31 99 LYS A O 1
ATOM 736 N N . SER A 1 100 ? 6.902 -5.098 -3.786 1.00 82.06 100 SER A N 1
ATOM 737 C CA . SER A 1 100 ? 7.140 -6.501 -4.134 1.00 82.06 100 SER A CA 1
ATOM 738 C C . SER A 1 100 ? 7.009 -7.323 -2.858 1.00 82.06 100 SER A C 1
ATOM 740 O O . SER A 1 100 ? 7.415 -6.855 -1.793 1.00 82.06 100 SER A O 1
ATOM 742 N N . ARG A 1 101 ? 6.452 -8.532 -2.936 1.00 72.06 101 ARG A N 1
ATOM 743 C CA . ARG A 1 101 ? 6.364 -9.427 -1.782 1.00 72.06 101 ARG A CA 1
ATOM 744 C C . ARG A 1 101 ? 7.769 -9.809 -1.302 1.00 72.06 101 ARG A C 1
ATOM 746 O O . ARG A 1 101 ? 8.342 -10.800 -1.749 1.00 72.06 101 ARG A O 1
ATOM 753 N N . ASP A 1 102 ? 8.328 -9.012 -0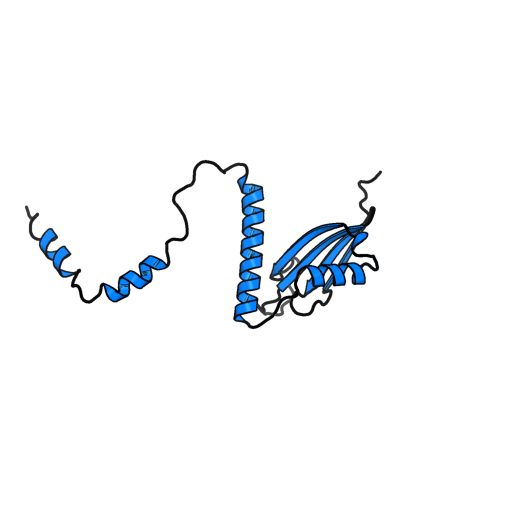.396 1.00 63.34 102 ASP A N 1
ATOM 754 C CA . ASP A 1 102 ? 9.544 -9.346 0.331 1.00 63.34 102 ASP A CA 1
ATOM 755 C C . ASP A 1 102 ? 9.264 -10.611 1.151 1.00 63.34 102 ASP A C 1
ATOM 757 O O . ASP A 1 102 ? 8.228 -10.728 1.813 1.00 63.34 102 ASP A O 1
ATOM 761 N N . ARG A 1 103 ? 10.170 -11.593 1.096 1.00 54.12 103 ARG A N 1
ATOM 762 C CA . ARG A 1 103 ? 10.068 -12.750 1.988 1.00 54.12 103 ARG A CA 1
ATOM 763 C C . ARG A 1 103 ? 10.201 -12.239 3.418 1.00 54.12 103 ARG A C 1
ATOM 765 O O . ARG A 1 103 ? 11.262 -11.738 3.791 1.00 54.12 103 ARG A O 1
ATOM 772 N N . ASP A 1 104 ? 9.160 -12.425 4.222 1.00 53.19 104 ASP A N 1
ATOM 773 C CA . ASP A 1 104 ? 9.302 -12.493 5.673 1.00 53.19 104 ASP A CA 1
ATOM 774 C C . ASP A 1 104 ? 10.505 -13.401 5.973 1.00 53.19 104 ASP A C 1
ATOM 776 O O . ASP A 1 104 ? 10.541 -14.565 5.562 1.00 53.19 104 ASP A O 1
ATOM 780 N N . LYS A 1 105 ? 11.537 -12.863 6.636 1.00 52.56 105 LYS A N 1
ATOM 781 C CA . LYS A 1 105 ? 12.834 -13.541 6.837 1.00 52.56 105 LYS A CA 1
ATOM 782 C C . LYS A 1 105 ? 12.750 -14.815 7.700 1.00 52.56 105 LYS A C 1
ATOM 784 O O . LYS A 1 105 ? 13.782 -15.414 7.982 1.00 52.56 105 LYS A O 1
ATOM 789 N N . HIS A 1 106 ? 11.552 -15.243 8.105 1.00 55.84 106 HIS A N 1
ATOM 790 C CA . HIS A 1 106 ? 11.329 -16.293 9.098 1.00 55.84 106 HIS A CA 1
ATOM 791 C C . HIS A 1 106 ? 10.778 -17.630 8.571 1.00 55.84 106 HIS A C 1
ATOM 793 O O . HIS A 1 106 ? 10.553 -18.537 9.371 1.00 55.84 106 HIS A O 1
ATOM 799 N N . ARG A 1 107 ? 10.598 -17.816 7.255 1.00 50.69 107 ARG A N 1
ATOM 800 C CA . ARG A 1 107 ? 10.257 -19.134 6.680 1.00 50.69 107 ARG A CA 1
ATOM 801 C C . ARG A 1 107 ? 11.267 -19.573 5.626 1.00 50.69 107 ARG A C 1
ATOM 803 O O . ARG A 1 107 ? 11.212 -19.176 4.465 1.00 50.69 107 ARG A O 1
ATOM 810 N N . SER A 1 108 ? 12.175 -20.444 6.052 1.00 52.75 108 SER A N 1
ATOM 811 C CA . SER A 1 108 ? 12.941 -21.327 5.181 1.00 52.75 108 SER A CA 1
ATOM 812 C C . SER A 1 108 ? 12.026 -22.444 4.672 1.00 52.75 108 SER A C 1
ATOM 814 O O . SER A 1 108 ? 12.093 -23.566 5.166 1.00 52.75 108 SER A O 1
ATOM 816 N N . ASP A 1 109 ? 11.153 -22.156 3.711 1.00 51.12 109 ASP A N 1
ATOM 817 C CA . ASP A 1 109 ? 10.568 -23.234 2.918 1.00 51.12 109 ASP A CA 1
ATOM 818 C C . ASP A 1 109 ? 10.767 -22.984 1.428 1.00 51.12 109 ASP A C 1
ATOM 820 O O . ASP A 1 109 ? 10.632 -21.873 0.909 1.00 51.12 109 ASP A O 1
ATOM 824 N N . ARG A 1 110 ? 11.257 -24.038 0.782 1.00 52.62 110 ARG A N 1
ATOM 825 C CA . ARG A 1 110 ? 11.813 -24.046 -0.562 1.00 52.62 110 ARG A CA 1
ATOM 826 C C . ARG A 1 110 ? 10.671 -24.162 -1.557 1.00 52.62 110 ARG A C 1
ATOM 828 O O . ARG A 1 110 ? 10.291 -25.256 -1.949 1.00 52.62 110 ARG A O 1
ATOM 835 N N . THR A 1 111 ? 10.193 -23.041 -2.065 1.00 48.25 111 THR A N 1
ATOM 836 C CA . THR A 1 111 ? 9.660 -23.012 -3.428 1.00 48.25 111 THR A CA 1
ATOM 837 C C . THR A 1 111 ? 10.127 -21.714 -4.064 1.00 48.25 111 THR A C 1
ATOM 839 O O . THR A 1 111 ? 9.811 -20.618 -3.603 1.00 48.25 111 THR A O 1
ATOM 842 N N . GLN A 1 112 ? 11.011 -21.867 -5.048 1.00 51.72 112 GLN A N 1
ATOM 843 C CA . GLN A 1 112 ? 11.412 -20.816 -5.977 1.00 51.72 112 GLN A CA 1
ATOM 844 C C . GLN A 1 112 ? 10.122 -20.252 -6.591 1.00 51.72 112 GLN A C 1
ATOM 846 O O . GLN A 1 112 ? 9.195 -20.997 -6.878 1.00 51.72 112 GLN A O 1
ATOM 851 N N . ASP A 1 113 ? 9.955 -18.944 -6.672 1.00 49.03 113 ASP A N 1
ATOM 852 C CA . ASP A 1 113 ? 10.512 -18.245 -7.817 1.00 49.03 113 ASP A CA 1
ATOM 853 C C . ASP A 1 113 ? 10.627 -16.747 -7.520 1.00 49.03 113 ASP A C 1
ATOM 855 O O . ASP A 1 113 ? 9.872 -16.207 -6.709 1.00 49.03 113 ASP A O 1
ATOM 859 N N . GLY A 1 114 ? 11.536 -16.050 -8.197 1.00 55.69 114 GLY A N 1
ATOM 860 C CA . GLY A 1 114 ? 11.558 -14.583 -8.261 1.00 55.69 114 GLY A CA 1
ATOM 861 C C . GLY A 1 114 ? 10.368 -14.018 -9.048 1.00 55.69 114 GLY A C 1
ATOM 862 O O . GLY A 1 114 ? 10.537 -13.100 -9.846 1.00 55.69 114 GLY A O 1
ATOM 863 N N . ALA A 1 115 ? 9.184 -14.605 -8.868 1.00 68.88 115 ALA A N 1
ATOM 864 C CA . ALA A 1 115 ? 7.958 -14.212 -9.521 1.00 68.88 115 ALA A CA 1
ATOM 865 C C . ALA A 1 115 ? 7.551 -12.812 -9.053 1.00 68.88 115 ALA A C 1
ATOM 867 O O . ALA A 1 115 ? 7.682 -12.442 -7.880 1.00 68.88 115 ALA A O 1
ATOM 868 N N . PHE A 1 116 ? 7.087 -12.023 -10.016 1.00 79.75 116 PHE A N 1
ATOM 869 C CA . PHE A 1 116 ? 6.563 -10.692 -9.780 1.00 79.75 116 PHE A CA 1
ATOM 870 C C . PHE A 1 116 ? 5.241 -10.798 -9.028 1.00 79.75 116 PHE A C 1
ATOM 872 O O . PHE A 1 116 ? 4.191 -11.010 -9.627 1.00 79.75 116 PHE A O 1
ATOM 879 N N . ASN A 1 117 ? 5.324 -10.661 -7.707 1.00 86.38 117 ASN A N 1
ATOM 880 C CA . ASN A 1 117 ? 4.187 -10.773 -6.803 1.00 86.38 117 ASN A CA 1
ATOM 881 C C . ASN A 1 117 ? 4.015 -9.429 -6.083 1.00 86.38 117 ASN A C 1
ATOM 883 O O . ASN A 1 117 ? 4.522 -9.264 -4.967 1.00 86.38 117 ASN A O 1
ATOM 887 N N . PRO A 1 118 ? 3.402 -8.429 -6.734 1.00 89.69 118 PRO A N 1
ATOM 888 C CA . PRO A 1 118 ? 3.157 -7.133 -6.123 1.00 89.69 118 PRO A CA 1
ATOM 889 C C . PRO A 1 118 ? 2.026 -7.240 -5.091 1.00 89.69 118 PRO A C 1
ATOM 891 O O . PRO A 1 118 ? 1.002 -7.876 -5.328 1.00 89.69 118 PRO A O 1
ATOM 894 N N . VAL A 1 119 ? 2.209 -6.615 -3.932 1.00 91.75 119 VAL A N 1
ATOM 895 C CA . VAL A 1 119 ? 1.268 -6.658 -2.808 1.00 91.75 119 VAL A CA 1
ATOM 896 C C . VAL A 1 119 ? 1.076 -5.247 -2.264 1.00 91.75 119 VAL A C 1
ATOM 898 O O . VAL A 1 119 ? 2.047 -4.510 -2.073 1.00 91.75 119 VAL A O 1
ATOM 901 N N . TYR A 1 120 ? -0.169 -4.879 -1.981 1.00 92.31 120 TYR A N 1
ATOM 902 C CA . TYR A 1 120 ? -0.498 -3.713 -1.172 1.00 92.31 120 TYR A CA 1
ATOM 903 C C . TYR A 1 120 ? -0.474 -4.089 0.307 1.00 92.31 120 TYR A C 1
ATOM 905 O O . TYR A 1 120 ? -1.201 -4.984 0.737 1.00 92.31 120 TYR A O 1
ATOM 913 N N . LYS A 1 121 ? 0.364 -3.398 1.084 1.00 92.88 121 LYS A N 1
ATOM 914 C CA . LYS A 1 121 ? 0.243 -3.341 2.541 1.00 92.88 121 LYS A CA 1
ATOM 915 C C . LYS A 1 121 ? -0.704 -2.194 2.868 1.00 92.88 121 LYS A C 1
ATOM 917 O O . LYS A 1 121 ? -0.412 -1.060 2.488 1.00 92.88 121 LYS A O 1
ATOM 922 N N . VAL A 1 122 ? -1.816 -2.509 3.513 1.00 93.25 122 VAL A N 1
ATOM 923 C CA . VAL A 1 122 ? -2.806 -1.538 3.968 1.00 93.25 122 VAL A CA 1
ATOM 924 C C . VAL A 1 122 ? -2.812 -1.567 5.475 1.00 93.25 122 VAL A C 1
ATOM 926 O O . VAL A 1 122 ? -2.952 -2.632 6.070 1.00 93.25 122 VAL A O 1
ATOM 929 N N . GLU A 1 123 ? -2.665 -0.404 6.074 1.00 92.25 123 GLU A N 1
ATOM 930 C CA . GLU A 1 123 ? -2.776 -0.237 7.504 1.00 92.25 123 GLU A CA 1
ATOM 931 C C . GLU A 1 123 ? -3.772 0.897 7.768 1.00 92.25 123 GLU A C 1
ATOM 933 O O . GLU A 1 123 ? -3.667 2.006 7.224 1.00 92.25 123 GLU A O 1
ATOM 938 N N . CYS A 1 124 ? -4.808 0.578 8.536 1.00 92.31 124 CYS A N 1
ATOM 939 C CA . CYS A 1 124 ? -5.918 1.478 8.823 1.00 92.31 124 CYS A CA 1
ATOM 940 C C . CYS A 1 124 ? -6.471 1.221 10.222 1.00 92.31 124 CYS A C 1
ATOM 942 O O . CYS A 1 124 ? -6.279 0.141 10.771 1.00 92.31 124 CYS A O 1
ATOM 944 N N . HIS A 1 125 ? -7.172 2.196 10.785 1.00 90.94 125 HIS A N 1
ATOM 945 C CA . HIS A 1 125 ? -7.798 2.072 12.096 1.00 90.94 125 HIS A CA 1
ATOM 946 C C . HIS A 1 125 ? -9.282 2.444 12.042 1.00 90.94 125 HIS A C 1
ATOM 948 O O . HIS A 1 125 ? -9.702 3.270 11.226 1.00 90.94 125 HIS A O 1
ATOM 954 N N . ALA A 1 126 ? -10.070 1.832 12.927 1.00 90.00 126 ALA A N 1
ATOM 955 C CA . ALA A 1 126 ? -11.475 2.158 13.152 1.00 90.00 126 ALA A CA 1
ATOM 956 C C . ALA A 1 126 ? -11.751 2.155 14.659 1.00 90.00 126 ALA A C 1
ATOM 958 O O . ALA A 1 126 ? -11.725 1.105 15.303 1.00 90.00 126 ALA A O 1
ATOM 959 N N . GLY A 1 127 ? -12.005 3.332 15.233 1.00 87.25 127 GLY A N 1
ATOM 960 C CA . GLY A 1 127 ? -12.062 3.481 16.689 1.00 87.25 127 GLY A CA 1
ATOM 961 C C . GLY A 1 127 ? -10.711 3.147 17.328 1.00 87.25 127 GLY A C 1
ATOM 962 O O . GLY A 1 127 ? -9.705 3.740 16.954 1.00 87.25 127 GLY A O 1
ATOM 963 N N . ASN A 1 128 ? -10.709 2.196 18.262 1.00 86.25 128 ASN A N 1
ATOM 964 C CA . ASN A 1 128 ? -9.538 1.681 18.986 1.00 86.25 128 ASN A CA 1
ATOM 965 C C . ASN A 1 128 ? -8.975 0.373 18.394 1.00 86.25 128 ASN A C 1
ATOM 967 O O . ASN A 1 128 ? -8.231 -0.339 19.064 1.00 86.25 128 ASN A O 1
ATOM 971 N N . MET A 1 129 ? -9.404 0.003 17.187 1.00 87.38 129 MET A N 1
ATOM 972 C CA . MET A 1 129 ? -8.931 -1.197 16.505 1.00 87.38 129 MET A CA 1
ATOM 973 C C . MET A 1 129 ? -8.027 -0.801 15.344 1.00 87.38 129 MET A C 1
ATOM 975 O O . MET A 1 129 ? -8.440 -0.029 14.472 1.00 87.38 129 MET A O 1
ATOM 979 N N . GLU A 1 130 ? -6.835 -1.378 15.310 1.00 90.56 130 GLU A N 1
ATOM 980 C CA . GLU A 1 130 ? -5.916 -1.304 14.185 1.00 90.56 130 GLU A CA 1
ATOM 981 C C . GLU A 1 130 ? -6.075 -2.535 13.295 1.00 90.56 130 GLU A C 1
ATOM 983 O O . GLU A 1 130 ? -6.270 -3.654 13.771 1.00 90.56 130 GLU A O 1
ATOM 988 N N . TYR A 1 131 ? -5.977 -2.335 11.984 1.00 90.62 131 TYR A N 1
ATOM 989 C CA . TYR A 1 131 ? -6.076 -3.384 10.980 1.00 90.62 131 TYR A CA 1
ATOM 990 C C . TYR A 1 131 ? -4.868 -3.330 10.045 1.00 90.62 131 TYR A C 1
ATOM 992 O O . TYR A 1 13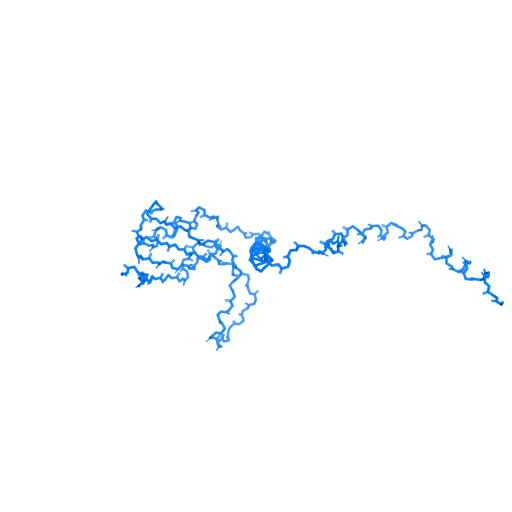1 ? -4.586 -2.292 9.443 1.00 90.62 131 TYR A O 1
ATOM 1000 N N . GLU A 1 132 ? -4.203 -4.472 9.861 1.00 92.31 132 GLU A N 1
ATOM 1001 C CA . GLU A 1 132 ? -3.161 -4.684 8.853 1.00 92.31 132 GLU A CA 1
ATOM 1002 C C . GLU A 1 132 ? -3.657 -5.703 7.820 1.00 92.31 132 GLU A C 1
ATOM 1004 O O . GLU A 1 132 ? -3.895 -6.875 8.132 1.00 92.31 132 GLU A O 1
ATOM 1009 N N . LEU A 1 133 ? -3.767 -5.277 6.561 1.00 92.94 133 LEU A N 1
ATOM 1010 C CA . LEU A 1 133 ? -4.134 -6.129 5.437 1.00 92.94 133 LEU A CA 1
ATOM 1011 C C . LEU A 1 133 ? -2.992 -6.226 4.424 1.00 92.94 133 LEU A C 1
ATOM 1013 O O . LEU A 1 133 ? -2.260 -5.272 4.151 1.00 92.94 133 LEU A O 1
ATOM 1017 N N . ARG A 1 134 ? -2.866 -7.404 3.814 1.00 92.94 134 ARG A N 1
ATOM 1018 C CA . ARG A 1 134 ? -2.029 -7.637 2.633 1.00 92.94 134 ARG A CA 1
ATOM 1019 C C . ARG A 1 134 ? -2.933 -8.057 1.487 1.00 92.94 134 ARG A C 1
ATOM 1021 O O . ARG A 1 134 ? -3.569 -9.101 1.583 1.00 92.94 134 ARG A O 1
ATOM 1028 N N . ILE A 1 135 ? -2.968 -7.272 0.419 1.00 93.12 135 ILE A N 1
ATOM 1029 C CA . ILE A 1 135 ? -3.838 -7.496 -0.741 1.00 93.12 135 ILE A CA 1
ATOM 1030 C C . ILE A 1 135 ? -2.965 -7.723 -1.974 1.00 93.12 135 ILE A C 1
ATOM 1032 O O . ILE A 1 135 ? -2.026 -6.966 -2.223 1.00 93.12 135 ILE A O 1
ATOM 1036 N N . ASP A 1 136 ? -3.246 -8.770 -2.739 1.00 92.88 136 ASP A N 1
ATOM 1037 C CA . ASP A 1 136 ? -2.588 -9.027 -4.015 1.00 92.88 136 ASP A CA 1
ATOM 1038 C C . ASP A 1 136 ? -2.901 -7.894 -5.001 1.00 92.88 136 ASP A C 1
ATOM 1040 O O . ASP A 1 136 ? -4.062 -7.610 -5.298 1.00 92.88 136 ASP A O 1
ATOM 1044 N N . ALA A 1 137 ? -1.864 -7.219 -5.499 1.00 92.75 137 ALA A N 1
ATOM 1045 C CA . ALA A 1 137 ? -2.048 -6.006 -6.287 1.00 92.75 137 ALA A CA 1
ATOM 1046 C C . ALA A 1 137 ? -2.520 -6.275 -7.725 1.00 92.75 137 ALA A C 1
ATOM 1048 O O . ALA A 1 137 ? -2.818 -5.321 -8.436 1.00 92.75 137 ALA A O 1
ATOM 1049 N N . VAL A 1 138 ? -2.572 -7.536 -8.165 1.00 91.69 138 VAL A N 1
ATOM 1050 C CA . VAL A 1 138 ? -3.045 -7.922 -9.503 1.00 91.69 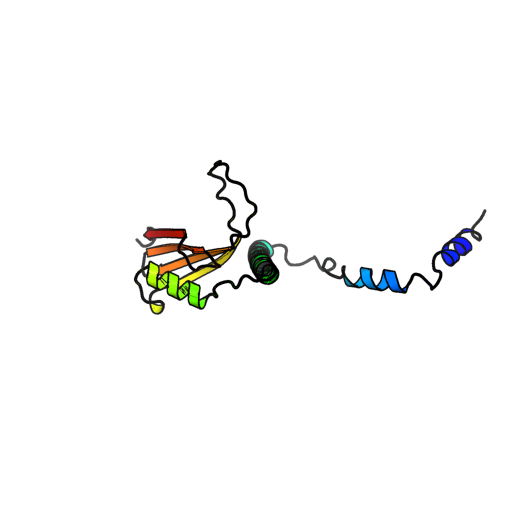138 VAL A CA 1
ATOM 1051 C C . VAL A 1 138 ? -4.504 -8.365 -9.456 1.00 91.69 138 VAL A C 1
ATOM 1053 O O . VAL A 1 138 ? -5.298 -7.991 -10.310 1.00 91.69 138 VAL A O 1
ATOM 1056 N N . THR A 1 139 ? -4.853 -9.176 -8.461 1.00 91.81 139 THR A N 1
ATOM 1057 C CA . THR A 1 139 ? -6.152 -9.854 -8.365 1.00 91.81 139 THR A CA 1
ATOM 1058 C C . THR A 1 139 ? -7.109 -9.208 -7.370 1.00 91.81 139 THR A C 1
ATOM 1060 O O . THR A 1 139 ? -8.303 -9.480 -7.430 1.00 91.81 139 THR A O 1
ATOM 1063 N N . GLY A 1 140 ? -6.607 -8.397 -6.433 1.00 92.00 140 GLY A N 1
ATOM 1064 C CA . GLY A 1 140 ? -7.400 -7.879 -5.316 1.00 92.00 140 GLY A CA 1
ATOM 1065 C C . GLY A 1 140 ? -7.675 -8.904 -4.215 1.00 92.00 140 GLY A C 1
ATOM 1066 O O . GLY A 1 140 ? -8.400 -8.605 -3.271 1.00 92.00 140 GLY A O 1
ATOM 1067 N N . GLN A 1 141 ? -7.095 -10.106 -4.284 1.00 93.12 141 GLN A N 1
ATOM 1068 C CA . GLN A 1 141 ? -7.285 -11.115 -3.247 1.00 93.12 141 GLN A CA 1
ATOM 1069 C C . GLN A 1 141 ? -6.614 -10.697 -1.932 1.00 93.12 141 GLN A C 1
ATOM 1071 O O . GLN A 1 141 ? -5.431 -10.353 -1.900 1.00 93.12 141 GLN A O 1
ATOM 1076 N N . VAL A 1 142 ? -7.342 -10.802 -0.821 1.00 92.62 142 VAL A N 1
ATOM 1077 C CA . VAL A 1 142 ? -6.780 -10.616 0.522 1.00 92.62 142 VAL A CA 1
ATOM 1078 C C . VAL A 1 142 ? -5.908 -11.820 0.879 1.00 92.62 142 VAL A C 1
ATOM 1080 O O . VAL A 1 142 ? -6.386 -12.944 1.005 1.00 92.62 142 VAL A O 1
ATOM 1083 N N . LEU A 1 143 ? -4.610 -11.579 1.046 1.00 89.25 143 LEU A N 1
ATOM 1084 C CA . LEU A 1 143 ? -3.599 -12.580 1.392 1.00 89.25 143 LEU A CA 1
ATOM 1085 C C . LEU A 1 143 ? -3.445 -12.755 2.907 1.00 89.25 143 LEU A C 1
ATOM 1087 O O . LEU A 1 143 ? -3.095 -13.835 3.377 1.00 89.25 143 LEU A O 1
ATOM 1091 N N . SER A 1 144 ? -3.637 -11.678 3.669 1.00 87.50 144 SER A N 1
ATOM 1092 C CA . SER A 1 144 ? -3.579 -11.672 5.132 1.00 87.50 144 SER A CA 1
ATOM 1093 C C . SER A 1 144 ? -4.426 -10.526 5.663 1.00 87.50 144 SER A C 1
ATOM 1095 O O . SER A 1 144 ? -4.406 -9.442 5.087 1.00 87.50 144 SER A O 1
ATOM 1097 N N . SER A 1 145 ? -5.107 -10.761 6.778 1.00 90.44 145 SER A N 1
ATOM 1098 C CA . SER A 1 145 ? -5.810 -9.745 7.557 1.00 90.44 145 SER A CA 1
ATOM 1099 C C . SER A 1 145 ? -5.499 -9.986 9.030 1.00 90.44 145 SER A C 1
ATOM 1101 O O . SER A 1 145 ? -5.610 -11.118 9.507 1.00 90.44 145 SER A O 1
ATOM 1103 N N . LYS A 1 146 ? -5.039 -8.948 9.722 1.00 87.12 146 LYS A N 1
ATOM 1104 C CA . LYS A 1 146 ? -4.813 -8.931 11.165 1.00 87.12 146 LYS A CA 1
ATOM 1105 C C . LYS A 1 146 ? -5.529 -7.731 11.756 1.00 87.12 146 LYS A C 1
ATOM 1107 O O . LYS A 1 146 ? -5.545 -6.669 11.142 1.00 87.12 146 LYS A O 1
ATOM 1112 N N . SER A 1 147 ? -6.072 -7.916 12.948 1.00 86.81 147 SER A N 1
ATOM 1113 C CA . SER A 1 147 ? -6.659 -6.851 13.749 1.00 86.81 147 SER A CA 1
ATOM 1114 C C . SER A 1 147 ? -6.099 -6.936 15.160 1.00 86.81 147 SER A C 1
ATOM 1116 O O . SER A 1 147 ? -6.153 -8.014 15.759 1.00 86.81 147 SER A O 1
ATOM 1118 N N . GLU A 1 148 ? -5.583 -5.829 15.673 1.00 83.44 148 GLU A N 1
ATOM 1119 C CA . GLU A 1 148 ? -5.099 -5.705 17.047 1.00 83.44 148 GLU A CA 1
ATOM 1120 C C . GLU A 1 148 ? -5.828 -4.540 17.725 1.00 83.44 148 GLU A C 1
ATOM 1122 O O . GLU A 1 148 ? -6.223 -3.568 17.077 1.00 83.44 148 GLU A O 1
ATOM 1127 N N . VAL A 1 149 ? -6.085 -4.688 19.024 1.00 81.25 149 VAL A N 1
ATOM 1128 C CA . VAL A 1 149 ? -6.644 -3.604 19.834 1.00 81.25 149 VAL A CA 1
ATOM 1129 C C . VAL A 1 149 ? -5.482 -2.700 20.221 1.00 81.25 149 VAL A C 1
ATOM 1131 O O . VAL A 1 149 ? -4.467 -3.197 20.704 1.00 81.25 149 VAL A O 1
ATOM 1134 N N . ASP A 1 150 ? -5.637 -1.396 20.012 1.00 67.81 150 ASP A N 1
ATOM 1135 C CA . ASP A 1 150 ? -4.676 -0.401 20.480 1.00 67.81 150 ASP A CA 1
ATOM 1136 C C . ASP A 1 150 ? -4.770 -0.340 22.017 1.00 67.81 150 ASP A C 1
ATOM 1138 O O . ASP A 1 150 ? -5.718 0.213 22.583 1.00 67.81 150 ASP A O 1
ATOM 1142 N N . ASP A 1 151 ? -3.846 -1.019 22.704 1.00 65.69 151 ASP A N 1
ATOM 1143 C CA . ASP A 1 151 ? -3.804 -1.122 24.175 1.00 65.69 151 ASP A CA 1
ATOM 1144 C C . ASP A 1 151 ? -3.247 0.165 24.838 1.00 65.69 151 ASP A C 1
ATOM 1146 O O . ASP A 1 151 ? -3.218 0.267 26.064 1.00 65.69 151 ASP A O 1
ATOM 1150 N N . ASP A 1 152 ? -2.856 1.176 24.050 1.00 62.19 152 ASP A N 1
ATOM 1151 C CA . ASP A 1 152 ? -2.342 2.478 24.509 1.00 62.19 152 ASP A CA 1
ATOM 1152 C C . ASP A 1 152 ? -3.460 3.521 24.802 1.00 62.19 152 ASP A C 1
ATOM 1154 O O . ASP A 1 152 ? -3.166 4.672 25.139 1.00 62.19 152 ASP A O 1
ATOM 1158 N N . VAL A 1 153 ? -4.751 3.143 24.734 1.00 54.03 153 VAL A N 1
ATOM 1159 C CA . VAL A 1 153 ? -5.922 4.044 24.932 1.00 54.03 153 VAL A CA 1
ATOM 1160 C C . VAL A 1 153 ? -6.537 3.992 26.352 1.00 54.03 153 VAL A C 1
ATOM 1162 O O . VAL A 1 153 ? -7.739 4.216 26.511 1.00 54.03 153 VAL A O 1
ATOM 1165 N N . PHE A 1 154 ? -5.761 3.712 27.406 1.00 49.09 154 PHE A N 1
ATOM 1166 C CA . PHE A 1 154 ? -6.247 3.759 28.805 1.00 49.09 154 PHE A CA 1
ATOM 1167 C C . PHE A 1 154 ? -5.779 4.986 29.596 1.00 49.09 154 PHE A C 1
ATOM 1169 O O . PHE A 1 154 ? -4.560 5.264 29.630 1.00 49.09 154 PHE A O 1
#

Radius of gyration: 25.73 Å; chains: 1; bounding box: 81×44×67 Å

Secondary structure (DSSP, 8-state):
---SHHHHHHHTT--TTSHHHHHHHHTT--SS-S--SS-TTTHHHHHHHHHHHHHHHHHHHHHHHTTPPPPPHHHHHHHHHHHHTS-TTT-EEEEEEEEE----TT-----------EEEEEEEEETTEEEEEEEETTT--EEEEEEEE-TT--